Protein AF-A0A3A2YZY2-F1 (afdb_monomer_lite)

Radius of gyration: 15.31 Å; chains: 1; bounding box: 30×33×36 Å

Foldseek 3Di:
DDDDPPPCPVVVLVVVQVPDDPVQVFEDEDAPVVVVVVLVVQLVVVCVVPNVPDDCLVVSVVVVVVRHVHYHYDPPDDPDPVVVVSVD

InterPro domains:
  IPR005654 ATPase, AFG1-like [PF03969] (1-87)
  IPR005654 ATPase, AFG1-like [PTHR12169] (1-88)
  IPR027417 P-loop containing nucleoside triphosphate hydrolase [G3DSA:3.40.50.300] (1-88)
  IPR027417 P-loop containing nucleoside triphosphate hydrolase [SSF52540] (1-85)

pLDDT: mean 82.14, std 6.32, range [57.72, 90.5]

Organism: NCBI:txid2070753

Structure (mmCIF, N/CA/C/O backbone):
data_AF-A0A3A2YZY2-F1
#
_entry.id   AF-A0A3A2YZY2-F1
#
loop_
_atom_site.group_PDB
_atom_site.id
_atom_site.type_symbol
_atom_site.label_atom_id
_atom_site.label_alt_id
_atom_site.label_comp_id
_atom_site.label_asym_id
_atom_site.label_entity_id
_atom_site.label_seq_id
_atom_site.pdbx_PDB_ins_code
_atom_site.Cartn_x
_atom_site.Cartn_y
_atom_site.Cartn_z
_atom_site.occupancy
_atom_site.B_iso_or_equiv
_atom_site.auth_seq_id
_atom_site.auth_comp_id
_atom_site.auth_asym_id
_atom_site.auth_atom_id
_atom_site.pdbx_PDB_model_num
ATOM 1 N N . MET A 1 1 ? -10.760 8.014 1.433 1.00 69.12 1 MET A N 1
ATOM 2 C CA . MET A 1 1 ? -11.741 9.076 1.768 1.00 69.12 1 MET A CA 1
ATOM 3 C C . MET A 1 1 ? -11.371 10.366 1.055 1.00 69.12 1 MET A C 1
ATOM 5 O O . MET A 1 1 ? -10.185 10.634 0.936 1.00 69.12 1 MET A O 1
ATOM 9 N N . TYR A 1 2 ? -12.347 11.151 0.592 1.00 72.25 2 TYR A N 1
ATOM 10 C CA . TYR A 1 2 ? -12.125 12.384 -0.178 1.00 72.25 2 TYR A CA 1
ATOM 11 C C . TYR A 1 2 ? -12.803 13.582 0.505 1.00 72.25 2 TYR A C 1
ATOM 13 O O . TYR A 1 2 ? -13.873 13.422 1.086 1.00 72.25 2 TYR A O 1
ATOM 21 N N . GLY A 1 3 ?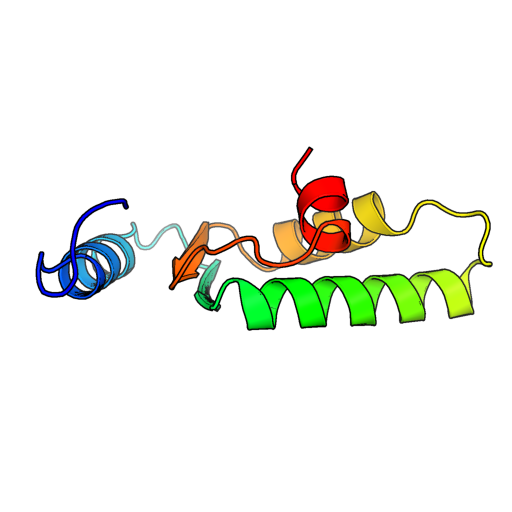 -12.172 14.757 0.469 1.00 75.75 3 GLY A N 1
ATOM 22 C CA . GLY A 1 3 ? -12.681 15.994 1.078 1.00 75.75 3 GLY A CA 1
ATOM 23 C C . GLY A 1 3 ? -11.569 16.992 1.412 1.00 75.75 3 GLY A C 1
ATOM 24 O O . GLY A 1 3 ? -10.389 16.629 1.393 1.00 75.75 3 GLY A O 1
ATOM 25 N N . ASP A 1 4 ? -11.934 18.225 1.760 1.00 74.69 4 ASP A N 1
ATOM 26 C CA . ASP A 1 4 ? -11.001 19.338 2.001 1.00 74.69 4 ASP A CA 1
ATOM 27 C C . ASP A 1 4 ? -10.084 19.140 3.224 1.00 74.69 4 ASP A C 1
ATOM 29 O O . ASP A 1 4 ? -10.258 18.233 4.054 1.00 74.69 4 ASP A O 1
ATOM 33 N N . VAL A 1 5 ? -9.043 19.972 3.329 1.00 76.06 5 VAL A N 1
ATOM 34 C CA . VAL A 1 5 ? -8.113 19.969 4.470 1.00 76.06 5 VAL A CA 1
ATOM 35 C C . VAL A 1 5 ? -8.883 20.303 5.752 1.00 76.06 5 VAL A C 1
ATOM 37 O O . VAL A 1 5 ? -9.652 21.255 5.794 1.00 76.06 5 VAL A O 1
ATOM 40 N N . GLY A 1 6 ? -8.694 19.500 6.802 1.00 77.12 6 GLY A N 1
ATOM 41 C CA . GLY A 1 6 ? -9.385 19.685 8.084 1.00 77.12 6 GLY A CA 1
ATOM 42 C C . GLY A 1 6 ? -10.733 18.966 8.227 1.00 77.12 6 GLY A C 1
ATOM 43 O O . GLY A 1 6 ? -11.282 18.960 9.321 1.00 77.12 6 GLY A O 1
ATOM 44 N N . CYS A 1 7 ? -11.242 18.267 7.202 1.00 81.31 7 CYS A N 1
ATOM 45 C CA . CYS A 1 7 ? -12.508 17.512 7.292 1.00 81.31 7 CYS A CA 1
ATOM 46 C C . CYS A 1 7 ? -12.455 16.222 8.147 1.00 81.31 7 CYS A C 1
ATOM 48 O O . CYS A 1 7 ? -13.346 15.387 8.041 1.00 81.31 7 CYS A O 1
ATOM 50 N N . GLY A 1 8 ? -11.403 15.999 8.943 1.00 79.31 8 GLY A N 1
ATOM 51 C CA . GLY A 1 8 ? -11.305 14.823 9.824 1.00 79.31 8 GLY A CA 1
ATOM 52 C C . GLY A 1 8 ? -11.043 13.483 9.121 1.00 79.31 8 GLY A C 1
ATOM 53 O O . GLY A 1 8 ? -11.226 12.430 9.721 1.00 79.31 8 GLY A O 1
ATOM 54 N N . LYS A 1 9 ? -10.586 13.494 7.861 1.00 83.50 9 LYS A N 1
ATOM 55 C CA . LYS A 1 9 ? -10.311 12.272 7.077 1.00 83.50 9 LYS A CA 1
ATOM 56 C C . LYS A 1 9 ? -9.326 11.329 7.775 1.00 83.50 9 LYS A C 1
ATOM 58 O O . LYS A 1 9 ? -9.557 10.130 7.791 1.00 83.50 9 LYS A O 1
ATOM 63 N N . THR A 1 10 ? -8.265 11.868 8.374 1.00 80.19 10 THR A N 1
ATOM 64 C CA . THR A 1 10 ? -7.283 11.076 9.130 1.00 80.19 10 THR A CA 1
ATOM 65 C C . THR A 1 10 ? -7.937 10.401 10.333 1.00 80.19 10 THR A C 1
ATOM 67 O O . THR A 1 10 ? -7.844 9.191 10.461 1.00 80.19 10 THR A O 1
ATOM 70 N N . MET A 1 11 ? -8.717 11.147 11.126 1.00 80.69 11 MET A N 1
ATOM 71 C CA . MET A 1 11 ? -9.433 10.614 12.294 1.00 80.69 11 MET A CA 1
ATOM 72 C C . MET A 1 11 ? -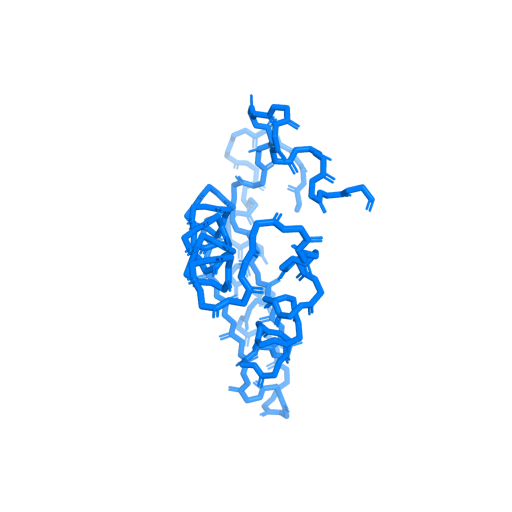10.391 9.474 11.922 1.00 80.69 11 MET A C 1
ATOM 74 O O . MET A 1 11 ? -10.494 8.481 12.632 1.00 80.69 11 MET A O 1
ATOM 78 N N . LEU A 1 12 ? -11.100 9.598 10.800 1.00 82.56 12 LEU A N 1
ATOM 79 C CA . LEU A 1 12 ? -12.033 8.566 10.351 1.00 82.56 12 LEU A CA 1
ATOM 80 C C . LEU A 1 12 ? -11.269 7.329 9.820 1.00 82.56 12 LEU A C 1
ATOM 82 O O . LEU A 1 12 ? -11.741 6.205 9.966 1.00 82.56 12 LEU A O 1
ATOM 86 N N . MET A 1 13 ? -10.053 7.510 9.288 1.00 82.56 13 MET A N 1
ATOM 87 C CA . MET A 1 13 ? -9.178 6.412 8.864 1.00 82.56 13 MET A CA 1
ATOM 88 C C . MET A 1 13 ? -8.600 5.671 10.071 1.00 82.56 13 MET A C 1
ATOM 90 O O . MET A 1 13 ? -8.515 4.445 10.045 1.00 82.56 13 MET A O 1
ATOM 94 N N . ASP A 1 14 ? -8.261 6.408 11.131 1.00 82.81 14 ASP A N 1
ATOM 95 C CA . ASP A 1 14 ? -7.828 5.857 12.418 1.00 82.81 14 ASP A CA 1
ATOM 96 C C . ASP A 1 14 ? -8.947 5.003 13.026 1.00 82.81 14 ASP A C 1
ATOM 98 O O . ASP A 1 14 ? -8.743 3.830 13.314 1.00 82.81 14 ASP A O 1
ATOM 102 N N . LEU A 1 15 ? -10.169 5.544 13.098 1.00 83.06 15 LEU A N 1
ATOM 103 C CA . LEU A 1 15 ? -11.339 4.816 13.597 1.00 83.06 15 LEU A CA 1
ATOM 104 C C . LEU A 1 15 ? -11.645 3.561 12.776 1.00 83.06 15 LEU A C 1
ATOM 106 O O . LEU A 1 15 ? -11.935 2.514 13.349 1.00 83.06 15 LEU A O 1
ATOM 110 N N . PHE A 1 16 ? -11.579 3.637 11.445 1.00 83.69 16 PHE A N 1
ATOM 111 C CA . PHE A 1 16 ? -11.734 2.457 10.593 1.00 83.69 16 PHE A CA 1
ATOM 112 C C . PHE A 1 16 ? -10.667 1.405 10.904 1.00 83.69 16 PHE A C 1
ATOM 114 O O . PHE A 1 16 ? -10.995 0.238 11.093 1.00 83.69 16 PHE A O 1
ATOM 121 N N . TYR A 1 17 ? -9.402 1.818 10.989 1.00 81.62 17 TYR A N 1
ATOM 122 C CA . TYR A 1 17 ? -8.295 0.917 11.283 1.00 81.62 17 TYR A CA 1
ATOM 123 C C . TYR A 1 17 ? -8.451 0.258 12.657 1.00 81.62 17 TYR A C 1
ATOM 125 O O . TYR A 1 17 ? -8.252 -0.952 12.774 1.00 81.62 17 TYR A O 1
ATOM 133 N N . ASP A 1 18 ? -8.857 1.024 13.669 1.00 82.62 18 ASP A N 1
ATOM 134 C CA . ASP A 1 18 ? -9.026 0.560 15.047 1.00 82.62 18 ASP A CA 1
ATOM 135 C C . ASP A 1 18 ? -10.241 -0.359 15.223 1.00 82.62 18 ASP A C 1
ATOM 137 O O . ASP A 1 18 ? -10.203 -1.270 16.048 1.00 82.62 18 ASP A O 1
ATOM 141 N N . THR A 1 19 ? -11.293 -0.166 14.424 1.00 84.31 19 THR A N 1
ATOM 142 C CA . THR A 1 19 ? -12.526 -0.976 14.464 1.00 84.31 19 THR A CA 1
ATOM 143 C C . THR A 1 19 ? -12.468 -2.247 13.613 1.00 84.31 19 THR A C 1
ATOM 145 O O . THR A 1 19 ? -13.462 -2.973 13.536 1.00 84.31 19 THR A O 1
ATOM 148 N N . LEU A 1 20 ? -11.322 -2.551 12.988 1.00 83.38 20 LEU A N 1
ATOM 149 C CA . LEU A 1 20 ? -11.151 -3.802 12.250 1.00 83.38 20 LEU A CA 1
ATOM 150 C C . LEU A 1 20 ? -11.327 -5.019 13.179 1.00 83.38 20 LEU A C 1
ATOM 152 O O . LEU A 1 20 ? -10.795 -5.010 14.292 1.00 83.38 20 LEU A O 1
ATOM 156 N N . PRO A 1 21 ? -12.041 -6.073 12.733 1.00 82.25 21 PRO A N 1
ATOM 157 C CA . PRO A 1 21 ? -12.231 -7.285 13.524 1.00 82.25 21 PRO A CA 1
ATOM 158 C C . PRO A 1 21 ? -10.894 -7.912 13.923 1.00 82.25 21 PRO A C 1
ATOM 160 O O . PRO A 1 21 ? -9.964 -7.928 13.121 1.00 82.25 21 PRO A O 1
ATOM 163 N N . GLU A 1 22 ? -10.819 -8.526 15.105 1.00 76.81 22 GLU A N 1
ATOM 164 C CA . GLU A 1 22 ? -9.614 -9.245 15.560 1.00 76.81 22 GLU A CA 1
ATOM 165 C C . GLU A 1 22 ? -9.207 -10.397 14.625 1.00 76.81 22 GLU A C 1
ATOM 167 O O . GLU A 1 22 ? -8.047 -10.788 14.597 1.00 76.81 22 GLU A O 1
ATOM 172 N N . SER A 1 23 ? -10.135 -10.900 13.800 1.00 78.88 23 SER A N 1
ATOM 173 C CA . SER A 1 23 ? -9.846 -11.877 12.743 1.00 78.88 23 SER A CA 1
ATOM 174 C C . SER A 1 23 ? -8.981 -11.318 11.603 1.00 78.88 23 SER A C 1
ATOM 176 O O . SER A 1 23 ? -8.526 -12.077 10.751 1.00 78.88 23 SER A O 1
ATOM 178 N N . VAL A 1 24 ? -8.789 -9.998 11.543 1.00 78.38 24 VAL A N 1
ATOM 179 C CA . VAL A 1 24 ? -7.882 -9.315 10.615 1.00 78.38 24 VAL A CA 1
ATOM 180 C C . VAL A 1 24 ? -6.528 -9.159 11.307 1.00 78.38 24 VAL A C 1
ATOM 182 O O . VAL A 1 24 ? -6.194 -8.102 11.841 1.00 78.38 24 VAL A O 1
ATOM 185 N N . GLU A 1 25 ? -5.736 -10.230 11.309 1.00 71.31 25 GLU A N 1
ATOM 186 C CA . GLU A 1 25 ? -4.428 -10.245 11.984 1.00 71.31 25 GLU A CA 1
ATOM 187 C C . GLU A 1 25 ? -3.386 -9.363 11.273 1.00 71.31 25 GLU A C 1
ATOM 189 O O . GLU A 1 25 ? -2.490 -8.803 11.905 1.00 71.31 25 GLU A O 1
ATOM 194 N N . ALA A 1 26 ? -3.528 -9.190 9.955 1.00 78.19 26 ALA A N 1
ATOM 195 C CA . ALA A 1 26 ? -2.579 -8.471 9.116 1.00 78.19 26 ALA A CA 1
ATOM 196 C C . ALA A 1 26 ? -3.212 -7.207 8.520 1.00 78.19 26 ALA A C 1
ATOM 198 O O . ALA A 1 26 ? -3.720 -7.215 7.392 1.00 78.19 26 ALA A O 1
ATOM 199 N N . ARG A 1 27 ? -3.186 -6.117 9.291 1.00 81.44 27 ARG A N 1
ATOM 200 C CA . ARG A 1 27 ? -3.571 -4.769 8.849 1.00 81.44 27 ARG A CA 1
ATOM 201 C C . ARG A 1 27 ? -2.336 -3.881 8.739 1.00 81.44 27 ARG A C 1
ATOM 203 O O . ARG A 1 27 ? -1.495 -3.860 9.635 1.00 81.44 27 ARG A O 1
ATOM 210 N N . THR A 1 28 ? -2.218 -3.144 7.643 1.00 84.56 28 THR A N 1
ATOM 211 C CA . THR A 1 28 ? -1.060 -2.284 7.375 1.00 84.56 28 THR A CA 1
ATOM 212 C C . THR A 1 28 ? -1.534 -0.907 6.957 1.00 84.56 28 THR A C 1
ATOM 214 O O . THR A 1 28 ? -2.359 -0.781 6.056 1.00 84.56 28 THR A O 1
ATOM 217 N N . ARG A 1 29 ? -1.001 0.134 7.598 1.00 85.94 29 ARG A N 1
ATOM 218 C CA . ARG A 1 29 ? -1.233 1.526 7.214 1.00 85.94 29 ARG A CA 1
ATOM 219 C C . ARG A 1 29 ? 0.045 2.126 6.645 1.00 85.94 29 ARG A C 1
ATOM 221 O O . ARG A 1 29 ? 1.087 2.070 7.293 1.00 85.94 29 ARG A O 1
ATOM 228 N N . ILE A 1 30 ? -0.036 2.696 5.447 1.00 87.94 30 ILE A N 1
ATOM 229 C CA . ILE A 1 30 ? 1.114 3.266 4.737 1.00 87.94 30 ILE A CA 1
ATOM 230 C C . ILE A 1 30 ? 0.674 4.448 3.864 1.00 87.94 30 ILE A C 1
ATOM 232 O O . ILE A 1 30 ? -0.427 4.446 3.318 1.00 87.94 30 ILE A O 1
ATOM 236 N N . HIS A 1 31 ? 1.526 5.463 3.713 1.00 87.19 31 HIS A N 1
ATOM 237 C CA . HIS A 1 31 ? 1.290 6.537 2.742 1.00 87.19 31 HIS A CA 1
ATOM 238 C C . HIS A 1 31 ? 1.404 5.990 1.317 1.00 87.19 31 HIS A C 1
ATOM 240 O O . HIS A 1 31 ? 2.344 5.246 1.022 1.00 87.19 31 HIS A O 1
ATOM 246 N N . PHE A 1 32 ? 0.502 6.397 0.422 1.00 85.00 32 PHE A N 1
ATOM 247 C CA . PHE A 1 32 ? 0.475 5.889 -0.954 1.00 85.00 32 PHE A CA 1
ATOM 248 C C . PHE A 1 32 ? 1.824 6.051 -1.678 1.00 85.00 32 PHE A C 1
ATOM 250 O O . PHE A 1 32 ? 2.307 5.113 -2.305 1.00 85.00 32 PHE A O 1
ATOM 257 N N . HIS A 1 33 ? 2.496 7.194 -1.509 1.00 84.69 33 HIS A N 1
ATOM 258 C CA . HIS A 1 33 ? 3.810 7.431 -2.113 1.00 84.69 33 HIS A CA 1
ATOM 259 C C . HIS A 1 33 ? 4.878 6.424 -1.650 1.00 84.69 33 HIS A C 1
ATOM 261 O O . HIS A 1 33 ? 5.617 5.873 -2.463 1.00 84.69 33 HIS A O 1
ATOM 267 N N . ASN A 1 34 ? 4.933 6.139 -0.345 1.00 86.56 34 ASN A N 1
ATOM 268 C CA . ASN A 1 34 ? 5.885 5.174 0.211 1.00 86.56 34 ASN A CA 1
ATOM 269 C C . ASN A 1 34 ? 5.577 3.753 -0.269 1.00 86.56 34 ASN A C 1
ATOM 271 O O . ASN A 1 34 ? 6.497 2.982 -0.534 1.00 86.56 34 ASN A O 1
ATOM 275 N N . PHE A 1 35 ? 4.291 3.423 -0.408 1.00 88.94 35 PHE A N 1
ATOM 276 C CA . PHE A 1 35 ? 3.862 2.148 -0.968 1.00 88.94 35 PHE A CA 1
ATOM 277 C C . PHE A 1 35 ? 4.328 1.984 -2.417 1.00 88.94 35 PHE A C 1
ATOM 279 O O . PHE A 1 35 ? 4.965 0.985 -2.737 1.00 88.94 35 PHE A O 1
ATOM 286 N N . MET A 1 36 ? 4.090 2.980 -3.274 1.00 88.62 36 MET A N 1
ATOM 287 C CA . MET A 1 36 ? 4.520 2.918 -4.673 1.00 88.62 36 MET A CA 1
ATOM 288 C C . MET A 1 36 ? 6.041 2.799 -4.794 1.00 88.62 36 MET A C 1
ATOM 290 O O . MET A 1 36 ? 6.531 1.963 -5.552 1.00 88.62 36 MET A O 1
ATOM 294 N N . GLN A 1 37 ? 6.808 3.546 -3.993 1.00 88.25 37 GLN A N 1
ATOM 295 C CA . GLN A 1 37 ? 8.266 3.396 -3.951 1.00 88.25 37 GLN A CA 1
ATOM 296 C C . GLN A 1 37 ? 8.712 1.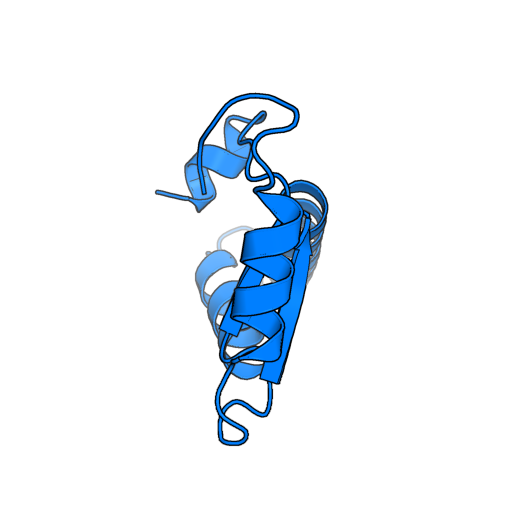975 -3.576 1.00 88.25 37 GLN A C 1
ATOM 298 O O . GLN A 1 37 ? 9.692 1.478 -4.134 1.00 88.25 37 GLN A O 1
ATOM 303 N N . ASP A 1 38 ? 8.026 1.324 -2.634 1.00 89.50 38 ASP A N 1
ATOM 304 C CA . ASP A 1 38 ? 8.323 -0.060 -2.255 1.00 89.50 38 ASP A CA 1
ATOM 305 C C . ASP A 1 38 ? 7.982 -1.040 -3.386 1.00 89.50 38 ASP A C 1
ATOM 307 O O . ASP A 1 38 ? 8.810 -1.882 -3.739 1.00 89.50 38 ASP A O 1
ATOM 311 N N . VAL A 1 39 ? 6.824 -0.873 -4.036 1.00 89.94 39 VAL A N 1
ATOM 312 C CA . VAL A 1 39 ? 6.426 -1.668 -5.211 1.00 89.94 39 VAL A CA 1
ATOM 313 C C . VAL A 1 39 ? 7.478 -1.568 -6.316 1.00 89.94 39 VAL A C 1
ATOM 315 O O . VAL A 1 39 ? 7.958 -2.597 -6.794 1.00 89.94 39 VAL A O 1
ATOM 31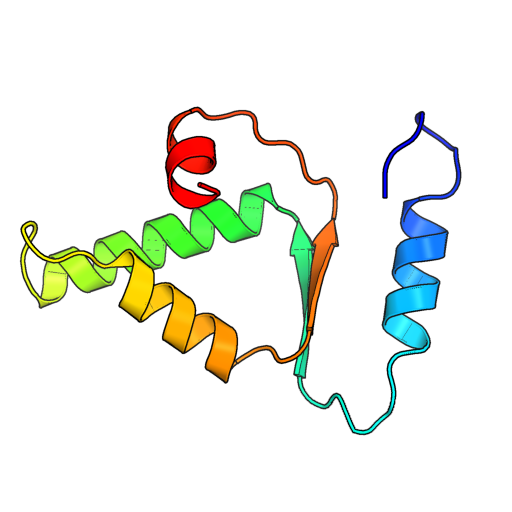8 N N . HIS A 1 40 ? 7.918 -0.357 -6.670 1.00 88.56 40 HIS A N 1
ATOM 319 C CA . HIS A 1 40 ? 8.955 -0.149 -7.691 1.00 88.56 40 HIS A CA 1
ATOM 320 C C . HIS A 1 40 ? 10.284 -0.819 -7.317 1.00 88.56 40 HIS A C 1
ATOM 322 O O . HIS A 1 40 ? 10.915 -1.457 -8.165 1.00 88.56 40 HIS A O 1
ATOM 328 N N . LYS A 1 41 ? 10.700 -0.739 -6.045 1.00 90.50 41 LYS A N 1
ATOM 329 C CA . LY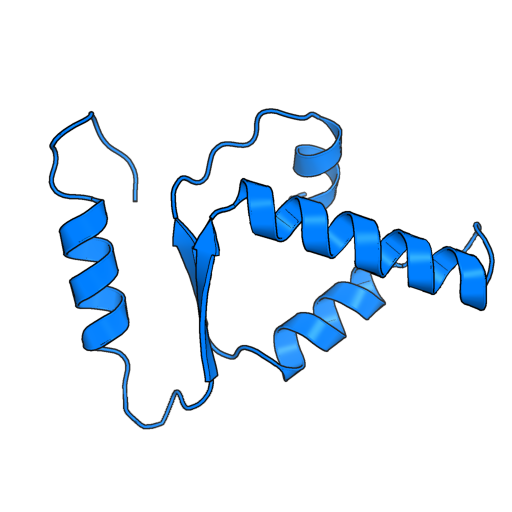S A 1 41 ? 11.909 -1.425 -5.551 1.00 90.50 41 LYS A CA 1
ATOM 330 C C . LYS A 1 41 ? 11.782 -2.943 -5.668 1.00 90.50 41 LYS A C 1
ATOM 332 O O . LYS A 1 41 ? 12.695 -3.583 -6.193 1.00 90.50 41 LYS A O 1
ATOM 337 N N . ARG A 1 42 ? 10.662 -3.524 -5.226 1.00 90.44 42 ARG A N 1
ATOM 338 C CA . ARG A 1 42 ? 10.418 -4.974 -5.324 1.00 90.44 42 ARG A CA 1
ATOM 339 C C . ARG A 1 42 ? 10.373 -5.430 -6.782 1.00 90.44 42 ARG A C 1
ATOM 341 O O . ARG A 1 42 ? 11.023 -6.414 -7.130 1.00 90.44 42 ARG A O 1
ATOM 348 N N . MET A 1 43 ? 9.705 -4.676 -7.657 1.00 89.38 43 MET A N 1
ATOM 349 C CA . MET A 1 43 ? 9.679 -4.956 -9.096 1.00 89.38 43 MET A CA 1
ATOM 350 C C . MET A 1 43 ? 11.085 -4.940 -9.703 1.00 89.38 43 MET A C 1
ATOM 352 O O . MET A 1 43 ? 11.415 -5.815 -10.503 1.00 89.38 43 MET A O 1
ATOM 356 N N . HIS A 1 44 ? 11.933 -3.987 -9.309 1.00 89.81 44 HIS A N 1
ATOM 357 C CA .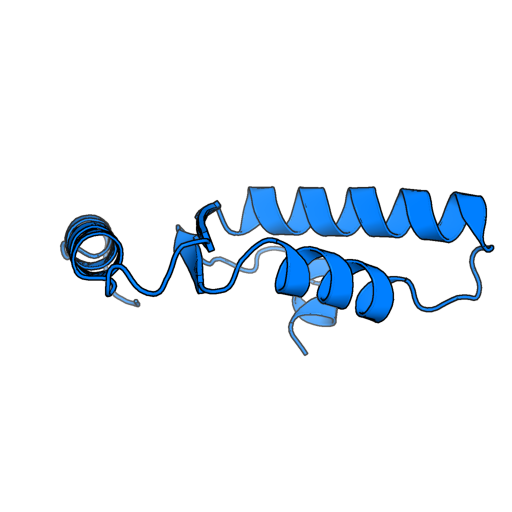 HIS A 1 44 ? 13.320 -3.921 -9.769 1.00 89.81 44 HIS A CA 1
ATOM 358 C C . HIS A 1 44 ? 14.138 -5.145 -9.325 1.00 89.81 44 HIS A C 1
ATOM 360 O O . HIS A 1 44 ? 14.890 -5.704 -10.123 1.00 89.81 44 HIS A O 1
ATOM 366 N N . VAL A 1 45 ? 13.976 -5.600 -8.078 1.00 90.38 45 VAL A N 1
ATOM 367 C CA . VAL A 1 45 ? 14.640 -6.816 -7.569 1.00 90.38 45 VAL A CA 1
ATOM 368 C C . VAL A 1 45 ? 14.195 -8.054 -8.349 1.00 90.38 45 VAL A C 1
ATOM 370 O O . VAL A 1 45 ? 15.034 -8.838 -8.793 1.00 90.38 45 VAL A O 1
ATOM 373 N N . VAL A 1 46 ? 12.889 -8.209 -8.570 1.00 88.38 46 VAL A N 1
ATOM 374 C CA . VAL A 1 46 ? 12.321 -9.344 -9.310 1.00 88.38 46 VAL A CA 1
ATOM 375 C C . VAL A 1 46 ? 12.831 -9.371 -10.755 1.00 88.38 46 VAL A C 1
ATOM 377 O O . VAL A 1 46 ? 13.282 -10.421 -11.220 1.00 88.38 46 VAL A O 1
ATOM 380 N N . LYS A 1 47 ? 12.868 -8.213 -11.429 1.00 88.25 47 LYS A N 1
ATOM 381 C CA . LYS A 1 47 ? 13.444 -8.060 -12.778 1.00 88.25 47 LYS A CA 1
ATOM 382 C C . LYS A 1 47 ? 14.945 -8.352 -12.822 1.00 88.25 47 LYS A C 1
ATOM 384 O O . LYS A 1 47 ? 15.416 -8.966 -13.774 1.00 88.25 47 LYS A O 1
ATOM 389 N N . MET A 1 48 ? 15.704 -7.966 -11.794 1.00 87.69 48 MET A N 1
ATOM 390 C CA . MET A 1 48 ? 17.126 -8.322 -11.695 1.00 87.69 48 MET A CA 1
ATOM 391 C C . MET A 1 48 ? 17.349 -9.834 -11.563 1.00 87.69 48 MET A C 1
ATOM 393 O O . MET A 1 48 ? 18.341 -10.344 -12.076 1.00 87.69 48 MET A O 1
ATOM 397 N N . GLN A 1 49 ? 16.446 -10.549 -10.890 1.00 86.94 49 GLN A N 1
ATOM 398 C CA . GLN A 1 49 ? 16.573 -11.991 -10.657 1.00 86.94 49 GLN A CA 1
ATOM 399 C C . GLN A 1 49 ? 16.088 -12.846 -11.836 1.00 86.94 49 GLN A C 1
ATOM 401 O O . GLN A 1 49 ? 16.693 -13.874 -12.127 1.00 86.94 49 GLN A O 1
ATOM 406 N N . HIS A 1 50 ? 15.010 -12.437 -12.508 1.00 82.44 50 HIS A N 1
ATOM 407 C CA . HIS A 1 50 ? 14.320 -13.253 -13.518 1.00 82.44 50 HIS A CA 1
ATOM 408 C C . HIS A 1 50 ? 14.430 -12.692 -14.946 1.00 82.44 50 HIS A C 1
ATOM 410 O O . HIS A 1 50 ? 13.945 -13.315 -15.889 1.00 82.44 50 HIS A O 1
ATOM 416 N N . GLY A 1 51 ? 15.082 -11.538 -15.122 1.00 80.81 51 GLY A N 1
ATOM 417 C CA . GLY A 1 51 ? 15.219 -10.849 -16.403 1.00 80.81 51 GLY A CA 1
ATOM 418 C C . GLY A 1 51 ? 14.192 -9.729 -16.598 1.00 80.81 51 GLY A C 1
ATOM 419 O O . GLY A 1 51 ? 13.163 -9.662 -15.934 1.00 80.81 51 GLY A O 1
ATOM 420 N N . ASN A 1 52 ? 14.483 -8.815 -17.526 1.00 79.69 52 ASN A N 1
ATOM 421 C CA . ASN A 1 52 ? 13.688 -7.596 -17.723 1.00 79.69 52 ASN A CA 1
ATOM 422 C C . ASN A 1 52 ? 12.372 -7.816 -18.497 1.00 79.69 52 ASN A C 1
ATOM 424 O O . ASN A 1 52 ? 11.522 -6.930 -18.489 1.00 79.69 52 ASN A O 1
ATOM 428 N N . ASP A 1 53 ? 12.212 -8.974 -19.146 1.00 80.88 53 ASP A N 1
ATOM 429 C CA . ASP A 1 53 ? 11.036 -9.325 -19.960 1.00 80.88 53 ASP A CA 1
ATOM 430 C C . ASP A 1 53 ? 9.867 -9.893 -19.145 1.00 80.88 53 ASP A C 1
ATOM 432 O O . ASP A 1 53 ? 8.781 -10.104 -19.685 1.00 80.88 53 ASP A O 1
ATOM 436 N N . ILE A 1 54 ? 10.062 -10.155 -17.849 1.00 82.56 54 ILE A N 1
ATOM 437 C CA . ILE A 1 54 ? 8.983 -10.658 -17.001 1.00 82.56 54 ILE A CA 1
ATOM 438 C C . ILE A 1 54 ? 8.143 -9.518 -16.424 1.00 82.56 54 ILE A C 1
ATOM 440 O O . ILE A 1 54 ? 8.655 -8.491 -15.961 1.00 82.56 54 ILE A O 1
ATOM 444 N N . ASP A 1 55 ? 6.831 -9.733 -16.389 1.00 83.44 55 ASP A N 1
ATOM 445 C CA . ASP A 1 55 ? 5.937 -8.868 -15.636 1.00 83.44 55 ASP A CA 1
ATOM 446 C C . ASP A 1 55 ? 6.094 -9.154 -14.136 1.00 83.44 55 ASP A C 1
ATOM 448 O O . ASP A 1 55 ? 5.638 -10.170 -13.610 1.00 83.44 55 ASP A O 1
ATOM 452 N N . ALA A 1 56 ? 6.810 -8.265 -13.450 1.00 86.62 56 ALA A N 1
ATOM 453 C CA . ALA A 1 56 ? 7.085 -8.373 -12.023 1.00 86.62 56 ALA A CA 1
ATOM 454 C C . ALA A 1 56 ? 5.894 -7.948 -11.150 1.00 86.62 56 ALA A C 1
ATOM 456 O O . ALA A 1 56 ? 5.878 -8.265 -9.959 1.00 86.62 56 ALA A O 1
ATOM 457 N N . LEU A 1 57 ? 4.912 -7.229 -11.706 1.00 87.25 57 LEU A N 1
ATOM 458 C CA . LEU A 1 57 ? 3.823 -6.654 -10.920 1.00 87.25 57 LEU A CA 1
ATOM 459 C C . LEU A 1 57 ? 2.932 -7.729 -10.265 1.00 87.25 57 LEU A C 1
ATOM 461 O O . LEU A 1 57 ? 2.704 -7.621 -9.060 1.00 87.25 57 LEU A O 1
ATOM 465 N N . PRO A 1 58 ? 2.497 -8.803 -10.960 1.00 89.06 58 PRO A N 1
ATOM 466 C CA . PRO A 1 58 ? 1.707 -9.869 -10.340 1.00 89.06 58 PRO A CA 1
ATOM 467 C C . PRO A 1 58 ? 2.428 -10.578 -9.189 1.00 89.06 58 PRO A C 1
ATOM 469 O O . PRO A 1 58 ? 1.803 -10.927 -8.191 1.00 89.06 58 PRO A O 1
ATOM 472 N N . LEU A 1 59 ? 3.747 -10.769 -9.304 1.00 88.06 59 LEU A N 1
ATOM 473 C CA . LEU A 1 59 ? 4.566 -11.403 -8.265 1.00 88.06 59 LEU A CA 1
ATOM 474 C C . LEU A 1 59 ? 4.635 -10.532 -7.009 1.00 88.06 59 LEU A C 1
ATOM 476 O O . LEU A 1 59 ? 4.432 -11.019 -5.899 1.00 88.06 59 LEU A O 1
ATOM 480 N N . VAL A 1 60 ? 4.878 -9.233 -7.193 1.00 90.12 60 VAL A N 1
ATOM 481 C CA . VAL A 1 60 ? 4.912 -8.263 -6.092 1.00 90.12 60 VAL A CA 1
ATOM 482 C C . VAL A 1 60 ? 3.529 -8.110 -5.453 1.00 90.12 60 VAL A C 1
ATOM 484 O O . VAL A 1 60 ? 3.424 -8.077 -4.229 1.00 90.12 60 VAL A O 1
ATOM 487 N N . ALA A 1 61 ? 2.462 -8.075 -6.254 1.00 88.00 61 ALA A N 1
ATOM 488 C CA . ALA A 1 61 ? 1.091 -7.996 -5.757 1.00 88.00 61 ALA A CA 1
ATOM 489 C C . ALA A 1 61 ? 0.707 -9.228 -4.922 1.00 88.00 61 ALA A C 1
ATOM 491 O O . ALA A 1 61 ? 0.099 -9.079 -3.863 1.00 88.00 61 ALA A O 1
ATOM 492 N N . ALA A 1 62 ? 1.095 -10.430 -5.360 1.00 88.88 62 ALA A N 1
ATOM 493 C CA . ALA A 1 62 ? 0.864 -11.662 -4.610 1.00 88.88 62 ALA A CA 1
ATOM 494 C C . ALA A 1 62 ? 1.605 -11.669 -3.261 1.00 88.88 62 ALA A C 1
ATOM 496 O O . ALA A 1 62 ? 1.026 -12.065 -2.251 1.00 88.88 62 ALA A O 1
ATOM 497 N N . ASP A 1 63 ? 2.852 -11.190 -3.229 1.00 88.75 63 ASP A N 1
ATOM 498 C CA . ASP A 1 63 ? 3.640 -11.078 -1.995 1.00 88.75 63 ASP A CA 1
ATOM 499 C C . ASP A 1 63 ? 3.017 -10.079 -1.004 1.00 88.75 63 ASP A C 1
ATOM 501 O O . ASP A 1 63 ? 2.851 -10.383 0.177 1.00 88.75 63 ASP A O 1
ATOM 505 N N . ILE A 1 64 ? 2.577 -8.912 -1.486 1.00 87.56 64 ILE A N 1
ATOM 506 C CA . ILE A 1 64 ? 1.882 -7.914 -0.655 1.00 87.56 64 ILE A CA 1
ATOM 507 C C . ILE A 1 64 ? 0.559 -8.477 -0.117 1.00 87.56 64 ILE A C 1
ATOM 509 O O . ILE A 1 64 ? 0.263 -8.323 1.068 1.00 87.56 64 ILE A O 1
ATOM 513 N N . ALA A 1 65 ? -0.222 -9.162 -0.957 1.00 86.62 65 ALA A N 1
ATOM 514 C CA . ALA A 1 65 ? -1.495 -9.758 -0.555 1.00 86.62 65 ALA A CA 1
ATOM 515 C C . ALA A 1 65 ? -1.327 -10.887 0.477 1.00 86.62 65 ALA A C 1
ATOM 517 O O . ALA A 1 65 ? -2.197 -11.078 1.325 1.00 86.62 65 ALA A O 1
ATOM 518 N N . ALA A 1 66 ? -0.209 -11.618 0.439 1.00 86.50 66 ALA A N 1
ATOM 519 C CA . ALA A 1 66 ? 0.116 -12.624 1.446 1.00 86.50 66 ALA A CA 1
ATOM 520 C C . ALA A 1 66 ? 0.503 -12.004 2.803 1.00 86.50 66 ALA A C 1
ATOM 522 O O . ALA A 1 66 ? 0.299 -12.628 3.842 1.00 86.50 66 ALA A O 1
ATOM 523 N N . GLN A 1 67 ? 1.060 -10.789 2.797 1.00 82.56 67 GLN A N 1
ATOM 524 C CA . GLN A 1 67 ? 1.542 -10.094 3.997 1.00 82.56 67 GLN A CA 1
ATOM 525 C C . GLN A 1 67 ? 0.467 -9.239 4.677 1.00 82.56 67 GLN A C 1
ATOM 527 O O . GLN A 1 67 ? 0.523 -9.061 5.893 1.00 82.56 67 GLN A O 1
ATOM 532 N N . SER A 1 68 ? -0.496 -8.709 3.920 1.00 80.88 68 SER A N 1
ATOM 533 C CA . SER A 1 68 ? -1.494 -7.763 4.424 1.00 80.88 68 SER A CA 1
ATOM 534 C C . SER A 1 68 ? -2.891 -8.118 3.922 1.00 80.88 68 SER A C 1
ATOM 536 O O . SER A 1 68 ? -3.204 -7.973 2.744 1.00 80.88 68 SER A O 1
ATOM 538 N N . SER A 1 69 ? -3.766 -8.514 4.847 1.00 81.38 69 SER A N 1
ATOM 539 C CA . SER A 1 69 ? -5.188 -8.765 4.574 1.00 81.38 69 SER A CA 1
ATOM 540 C C . SER A 1 69 ? -6.003 -7.477 4.415 1.00 81.38 69 SER A C 1
ATOM 542 O O . SER A 1 69 ? -6.994 -7.453 3.688 1.00 81.38 69 SER A O 1
ATOM 544 N N . VAL A 1 70 ? -5.571 -6.390 5.066 1.00 84.94 70 VAL A N 1
ATOM 545 C CA . VAL A 1 70 ? -6.154 -5.052 4.917 1.00 84.94 70 VAL A CA 1
ATOM 546 C C . VAL A 1 70 ? -5.038 -4.029 4.758 1.00 84.94 70 VAL A C 1
ATOM 548 O O . VAL A 1 70 ? -4.169 -3.898 5.622 1.00 84.94 70 VAL A O 1
ATOM 551 N N . LEU A 1 71 ? -5.085 -3.282 3.655 1.00 85.81 71 LEU A N 1
ATOM 552 C CA . LEU A 1 71 ? -4.122 -2.237 3.334 1.00 85.81 71 LEU A CA 1
ATOM 553 C C . LEU A 1 71 ? -4.812 -0.871 3.350 1.00 85.81 71 LEU A C 1
ATOM 555 O O . LEU A 1 71 ? -5.712 -0.585 2.561 1.00 85.81 71 LEU A O 1
ATOM 559 N N . CYS A 1 72 ? -4.382 -0.031 4.280 1.00 86.19 72 CYS A N 1
ATOM 560 C CA . CYS A 1 72 ? -4.919 1.293 4.531 1.00 86.19 72 CYS A CA 1
ATOM 561 C C . CYS A 1 72 ? -3.969 2.349 3.956 1.00 86.19 72 CYS A C 1
ATOM 563 O O . CYS A 1 72 ? -2.939 2.652 4.561 1.00 86.19 72 CYS A O 1
ATOM 565 N N . PHE A 1 73 ? -4.325 2.925 2.806 1.00 85.50 73 PHE A N 1
ATOM 566 C CA . PHE A 1 73 ? -3.560 4.022 2.215 1.00 85.50 73 PHE A CA 1
ATOM 567 C C . PHE A 1 73 ? -3.930 5.366 2.827 1.00 85.50 73 PHE A C 1
ATOM 569 O O . PHE A 1 73 ? -5.091 5.778 2.769 1.00 85.50 73 PHE A O 1
ATOM 576 N N . ASP A 1 74 ? -2.928 6.061 3.359 1.00 83.06 74 ASP A N 1
ATOM 577 C CA . ASP A 1 74 ? -3.048 7.481 3.675 1.00 83.06 74 ASP A CA 1
ATOM 578 C C . ASP A 1 74 ? -2.592 8.335 2.487 1.00 83.06 74 ASP A C 1
ATOM 580 O O . ASP A 1 74 ? -1.755 7.905 1.686 1.00 83.06 74 ASP A O 1
ATOM 584 N N . GLU A 1 75 ? -3.163 9.536 2.376 1.00 78.44 75 GLU A N 1
ATOM 585 C CA . GLU A 1 75 ? -2.796 10.536 1.363 1.00 78.44 75 GLU A CA 1
ATOM 586 C C . GLU A 1 75 ? -2.716 9.969 -0.067 1.00 78.44 75 GLU A C 1
ATOM 588 O O . GLU A 1 75 ? -1.716 10.117 -0.767 1.00 78.44 75 GLU A O 1
ATOM 593 N N . PHE A 1 76 ? -3.781 9.298 -0.514 1.00 74.38 76 PHE A N 1
ATOM 594 C CA . PHE A 1 76 ? -3.858 8.754 -1.870 1.00 74.38 76 PHE A CA 1
ATOM 595 C C . PHE A 1 76 ? -3.852 9.883 -2.914 1.00 74.38 76 PHE A C 1
ATOM 597 O O . PHE A 1 76 ? -4.890 10.457 -3.249 1.00 74.38 76 PHE A O 1
ATOM 604 N N . GLN A 1 77 ? -2.662 10.211 -3.408 1.00 73.00 77 GLN A N 1
ATOM 605 C CA . GLN A 1 77 ? -2.428 11.152 -4.495 1.00 73.00 77 GLN A CA 1
ATOM 606 C C . GLN A 1 77 ? -1.545 10.478 -5.537 1.00 73.00 77 GLN A C 1
ATOM 608 O O . GLN A 1 77 ? -0.376 10.190 -5.290 1.00 73.00 77 GLN A O 1
ATOM 613 N N . CYS A 1 78 ? -2.114 10.235 -6.715 1.00 69.00 78 CYS A N 1
ATOM 614 C CA . CYS A 1 78 ? -1.351 9.777 -7.865 1.00 69.00 78 CYS A CA 1
ATOM 615 C C . CYS A 1 78 ? -0.743 11.004 -8.547 1.00 69.00 78 CYS A C 1
ATOM 617 O O . CYS A 1 78 ? -1.445 11.743 -9.237 1.00 69.00 78 CYS A O 1
ATOM 619 N N . THR A 1 79 ? 0.540 11.256 -8.300 1.00 68.50 79 THR A N 1
ATOM 620 C CA . THR A 1 79 ? 1.267 12.390 -8.889 1.00 68.50 79 THR A CA 1
ATOM 621 C C . THR A 1 79 ? 2.087 11.994 -10.117 1.00 68.50 79 THR A C 1
ATOM 623 O O . THR A 1 79 ? 2.377 12.859 -10.941 1.00 68.50 79 THR A O 1
ATOM 626 N N . ASP A 1 80 ? 2.415 10.707 -10.273 1.00 73.19 80 ASP A N 1
ATOM 627 C CA . ASP A 1 80 ? 3.208 10.175 -11.384 1.00 73.19 80 ASP A CA 1
ATOM 628 C C . ASP A 1 80 ? 2.349 9.342 -12.354 1.00 73.19 80 ASP A C 1
ATOM 630 O O . ASP A 1 80 ? 1.457 8.587 -11.955 1.00 73.19 80 ASP A O 1
ATOM 634 N N . VAL A 1 81 ? 2.640 9.458 -13.652 1.00 72.94 81 VAL A N 1
ATOM 635 C CA . VAL A 1 81 ? 2.033 8.643 -14.713 1.00 72.94 81 VAL A CA 1
ATOM 636 C C . VAL A 1 81 ? 2.438 7.176 -14.563 1.00 72.94 81 VAL A C 1
ATOM 638 O O . VAL A 1 81 ? 1.622 6.296 -14.826 1.00 72.94 81 VAL A O 1
ATOM 641 N N . ALA A 1 82 ? 3.664 6.898 -14.112 1.00 70.81 82 ALA A N 1
ATOM 642 C CA . ALA A 1 82 ? 4.133 5.535 -13.881 1.00 70.81 82 ALA A CA 1
ATOM 643 C C . ALA A 1 82 ? 3.297 4.819 -12.806 1.00 70.81 82 ALA A C 1
ATOM 645 O O . ALA A 1 82 ? 2.948 3.650 -12.970 1.00 70.81 82 ALA A O 1
ATOM 646 N N . ASP A 1 83 ? 2.905 5.537 -11.751 1.00 77.12 83 ASP A N 1
ATOM 647 C CA . ASP A 1 83 ? 2.047 4.999 -10.695 1.00 77.12 83 ASP A CA 1
ATOM 648 C C . ASP A 1 83 ? 0.620 4.754 -11.203 1.00 77.12 83 ASP A C 1
ATOM 650 O O . ASP A 1 83 ? 0.007 3.731 -10.891 1.00 77.12 83 ASP A O 1
ATOM 654 N N . ALA A 1 84 ? 0.116 5.639 -12.070 1.00 75.00 84 ALA A N 1
ATOM 655 C CA . ALA A 1 84 ? -1.183 5.470 -12.716 1.00 75.00 84 ALA A CA 1
ATOM 656 C C . ALA A 1 84 ? -1.240 4.223 -13.616 1.00 75.00 84 ALA A C 1
ATOM 658 O O . ALA A 1 84 ? -2.301 3.617 -13.751 1.00 75.00 84 ALA A O 1
ATOM 659 N N . MET A 1 85 ? -0.114 3.816 -14.216 1.00 77.62 85 MET A N 1
ATOM 660 C CA . MET A 1 85 ? -0.049 2.587 -15.018 1.00 77.62 85 MET A CA 1
ATOM 661 C C . MET A 1 85 ? -0.178 1.318 -14.166 1.00 77.62 85 MET A C 1
ATOM 663 O O . MET A 1 85 ? -0.689 0.320 -14.667 1.00 77.62 85 MET A O 1
ATOM 667 N N . ILE A 1 86 ? 0.253 1.355 -12.900 1.00 78.25 86 ILE A N 1
ATOM 668 C CA . ILE A 1 86 ? 0.127 0.234 -11.953 1.00 78.25 86 ILE A CA 1
ATOM 669 C C . ILE A 1 86 ? -1.291 0.154 -11.369 1.00 78.25 86 ILE A C 1
ATOM 671 O O . ILE A 1 86 ? -1.782 -0.934 -11.089 1.00 78.25 86 ILE A O 1
ATOM 675 N N . LEU A 1 87 ? -1.962 1.296 -11.208 1.00 73.81 87 LEU A N 1
ATOM 676 C CA . LEU A 1 87 ? -3.328 1.391 -10.677 1.00 73.81 87 LEU A CA 1
ATOM 677 C C . LEU A 1 87 ? -4.439 1.012 -11.679 1.00 73.81 87 LEU A C 1
ATOM 679 O O . LEU A 1 87 ? -5.616 1.166 -11.345 1.00 73.81 87 LEU A O 1
ATOM 683 N N . ARG A 1 88 ? -4.091 0.601 -12.902 1.00 57.72 88 ARG A N 1
ATOM 684 C CA . ARG A 1 88 ? -5.047 0.374 -13.995 1.00 57.72 88 ARG A CA 1
ATOM 685 C C . ARG A 1 88 ? -5.822 -0.937 -13.877 1.00 57.72 88 ARG A C 1
ATOM 687 O O . ARG A 1 88 ? -5.211 -1.965 -13.524 1.00 57.72 88 ARG A O 1
#

Secondary structure (DSSP, 8-state):
----TTSSHHHHHHHHHHTS-TT---EEEEEHHHHHHHHHHHHHHHHHHH-TTS--HHHHHHHHHHH-SEEEEES-----HHHHHHT-

Sequence (88 aa):
MYGDVGCGKTMLMDLFYDTLPESVEARTRIHFHNFMQDVHKRMHVVKMQHGNDIDALPLVAADIAAQSSVLCFDEFQCTDVADAMILR